Protein AF-A0A8S1EM41-F1 (afdb_monomer_lite)

pLDDT: mean 70.2, std 17.59, range [41.47, 90.94]

Radius of gyration: 24.65 Å; chains: 1; bounding box: 54×23×62 Å

Sequence (75 aa):
MNILIALLHFICLVAMIDAGRRRYEPTRIYERVPVYKIRGPRMLLECREETDCPDDRLCDDGVCLNANELFEKYH

Organism: NCBI:txid2654633

Secondary structure (DSSP, 8-state):
--HHHHHHHHHHHHHHHHHHHT--------TT-------S-----B-SSGGGS-TT-EEETTEEE-HHHHHHHH-

Foldseek 3Di:
DDPVVVVVVVVVVVVVVVVVVPPPPPPPPPPDDPPPPPPDPPPFQFADAQVSEPDPFGQDPRTTHDPVRVVVVVD

Structure (mmCIF, N/CA/C/O backbone):
data_AF-A0A8S1EM41-F1
#
_entry.id   AF-A0A8S1EM41-F1
#
loop_
_atom_site.group_PDB
_atom_site.id
_atom_site.type_symbol
_atom_site.label_atom_id
_atom_site.label_alt_id
_atom_site.label_comp_id
_atom_site.label_asym_id
_atom_site.label_entity_id
_atom_site.label_seq_id
_atom_site.pdbx_PDB_ins_code
_atom_site.Cartn_x
_atom_site.Cartn_y
_atom_site.Cartn_z
_atom_site.occupancy
_atom_site.B_iso_or_equiv
_atom_site.auth_seq_id
_atom_site.auth_comp_id
_atom_site.auth_asym_id
_atom_site.auth_atom_id
_atom_site.pdbx_PDB_model_num
ATOM 1 N N . MET A 1 1 ? 35.927 0.701 -50.359 1.00 56.25 1 MET A N 1
ATOM 2 C CA . MET A 1 1 ? 34.894 0.615 -49.302 1.00 56.25 1 MET A CA 1
ATOM 3 C C . MET A 1 1 ? 35.567 0.121 -48.036 1.00 56.25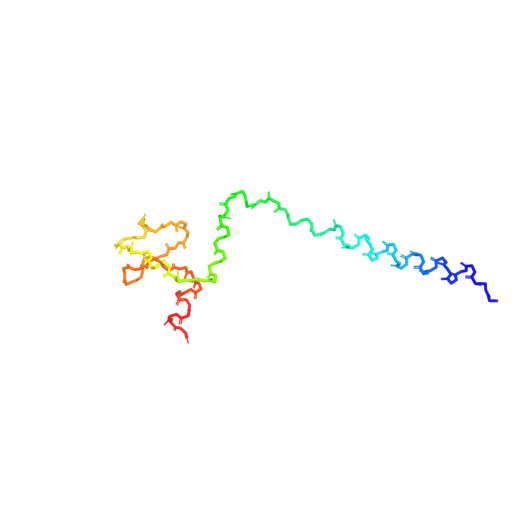 1 MET A C 1
ATOM 5 O O . MET A 1 1 ? 35.963 -1.033 -47.970 1.00 56.25 1 MET A O 1
ATOM 9 N N . ASN A 1 2 ? 35.818 1.027 -47.093 1.00 64.19 2 ASN A N 1
ATOM 10 C CA . ASN A 1 2 ? 36.715 0.777 -45.968 1.00 64.19 2 ASN A CA 1
ATOM 11 C C . ASN A 1 2 ? 35.981 0.033 -44.850 1.00 64.19 2 ASN A C 1
ATOM 13 O O . ASN A 1 2 ? 35.198 0.629 -44.116 1.00 64.19 2 ASN A O 1
ATOM 17 N N . ILE A 1 3 ? 36.284 -1.257 -44.708 1.00 80.88 3 ILE A N 1
ATOM 18 C CA . ILE A 1 3 ? 35.817 -2.146 -43.627 1.00 80.88 3 ILE A CA 1
ATOM 19 C C . ILE A 1 3 ? 36.043 -1.510 -42.242 1.00 80.88 3 ILE A C 1
ATOM 21 O O . ILE A 1 3 ? 35.227 -1.672 -41.338 1.00 80.88 3 ILE A O 1
ATOM 25 N N . LEU A 1 4 ? 37.098 -0.699 -42.109 1.00 78.50 4 LEU A N 1
ATOM 26 C CA . LEU A 1 4 ? 37.410 0.062 -40.901 1.00 78.50 4 LEU A CA 1
ATOM 27 C C . LEU A 1 4 ? 36.280 1.018 -40.477 1.00 78.50 4 LEU A C 1
ATOM 29 O O . LEU A 1 4 ? 36.007 1.146 -39.289 1.00 78.50 4 LEU A O 1
ATOM 33 N N . ILE A 1 5 ? 35.586 1.643 -41.435 1.00 80.25 5 ILE A N 1
ATOM 34 C CA . ILE A 1 5 ? 34.474 2.568 -41.160 1.00 80.25 5 ILE A CA 1
ATOM 35 C C . ILE A 1 5 ? 33.260 1.787 -40.645 1.00 80.25 5 ILE A C 1
ATOM 37 O O . ILE A 1 5 ? 32.635 2.189 -39.667 1.00 80.25 5 ILE A O 1
ATOM 41 N N . ALA A 1 6 ? 32.959 0.634 -41.249 1.00 79.25 6 ALA A N 1
ATOM 42 C CA . ALA A 1 6 ? 31.845 -0.213 -40.822 1.00 79.25 6 ALA A CA 1
ATOM 43 C C . ALA A 1 6 ? 32.043 -0.752 -39.394 1.00 79.25 6 ALA A C 1
ATOM 45 O O . ALA A 1 6 ? 31.104 -0.745 -38.597 1.00 79.25 6 ALA A O 1
ATOM 46 N N . LEU A 1 7 ? 33.271 -1.154 -39.047 1.00 83.00 7 LEU A N 1
ATOM 47 C CA . LEU A 1 7 ? 33.608 -1.611 -37.696 1.00 83.00 7 LEU A CA 1
ATOM 48 C C . LEU A 1 7 ? 33.490 -0.486 -36.660 1.00 83.00 7 LEU A C 1
ATOM 50 O O . LEU A 1 7 ? 32.943 -0.713 -35.583 1.00 83.00 7 LEU A O 1
A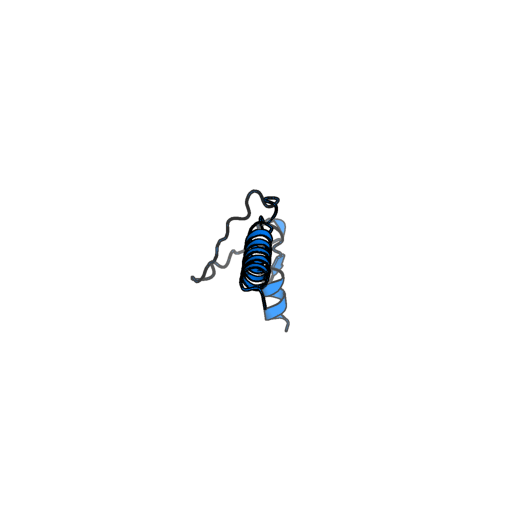TOM 54 N N . LEU A 1 8 ? 33.922 0.735 -36.995 1.00 81.19 8 LEU A N 1
ATOM 55 C CA . LEU A 1 8 ? 33.783 1.896 -36.109 1.00 81.19 8 LEU A CA 1
ATOM 56 C C . LEU A 1 8 ? 32.311 2.219 -35.813 1.00 81.19 8 LEU A C 1
ATOM 58 O O . LEU A 1 8 ? 31.946 2.438 -34.659 1.00 81.19 8 LEU A O 1
ATOM 62 N N . HIS A 1 9 ? 31.453 2.178 -36.836 1.00 83.12 9 HIS A N 1
ATOM 63 C CA . HIS A 1 9 ? 30.013 2.381 -36.665 1.00 83.12 9 HIS A CA 1
ATOM 64 C C . HIS A 1 9 ? 29.369 1.292 -35.799 1.00 83.12 9 HIS A C 1
ATOM 66 O O . HIS A 1 9 ? 28.536 1.603 -34.948 1.00 83.12 9 HIS A O 1
ATOM 72 N N . PHE A 1 10 ? 29.769 0.030 -35.970 1.00 84.56 10 PHE A N 1
ATOM 73 C CA . PHE A 1 10 ? 29.237 -1.074 -35.171 1.00 84.56 10 PHE A CA 1
ATOM 74 C C . PHE A 1 10 ? 29.636 -0.957 -33.693 1.00 84.56 10 PHE A C 1
ATOM 76 O O . PHE A 1 10 ? 28.791 -1.110 -32.812 1.00 84.56 10 PHE A O 1
ATOM 83 N N . ILE A 1 11 ? 30.894 -0.601 -33.412 1.00 83.75 11 ILE A N 1
ATOM 84 C CA . ILE A 1 11 ? 31.382 -0.375 -32.042 1.00 83.75 11 ILE A CA 1
ATOM 85 C C . ILE A 1 11 ? 30.639 0.798 -31.386 1.00 83.75 11 ILE A C 1
ATOM 87 O O . ILE A 1 11 ? 30.208 0.677 -30.239 1.00 83.75 11 ILE A O 1
ATOM 91 N N . CYS A 1 12 ? 30.416 1.902 -32.110 1.00 78.25 12 CYS A N 1
ATOM 92 C CA . CYS A 1 12 ? 29.623 3.027 -31.607 1.00 78.25 12 CYS A CA 1
ATOM 93 C C . CYS A 1 12 ? 28.177 2.626 -31.285 1.00 78.25 12 CYS A C 1
ATOM 95 O O . CYS A 1 12 ? 27.665 3.006 -30.235 1.00 78.25 12 CYS A O 1
ATOM 97 N N . LEU A 1 13 ? 27.523 1.839 -32.145 1.00 78.06 13 LEU A N 1
ATOM 98 C CA . LEU A 1 13 ? 26.155 1.374 -31.894 1.00 78.06 13 LEU A CA 1
ATOM 99 C C . LEU A 1 13 ? 26.076 0.490 -30.641 1.00 78.06 13 LEU A C 1
ATOM 101 O O . LEU A 1 13 ? 25.195 0.694 -29.808 1.00 78.06 13 LEU A O 1
ATOM 105 N N . VAL A 1 14 ? 27.021 -0.437 -30.463 1.00 77.94 14 VAL A N 1
ATOM 106 C CA . VAL A 1 14 ? 27.072 -1.306 -29.275 1.00 77.94 14 VAL A CA 1
ATOM 107 C C . VAL A 1 14 ? 27.352 -0.497 -28.001 1.00 77.94 14 VAL A C 1
ATOM 109 O O . VAL A 1 14 ? 26.694 -0.719 -26.985 1.00 77.94 14 VAL A O 1
ATOM 112 N N . ALA A 1 15 ? 28.247 0.495 -28.056 1.00 70.44 15 ALA A N 1
ATOM 113 C CA . ALA A 1 15 ? 28.541 1.370 -26.918 1.00 70.44 15 ALA A CA 1
ATOM 114 C C . ALA A 1 15 ? 27.324 2.209 -26.480 1.00 70.44 15 ALA A C 1
ATOM 116 O O . ALA A 1 15 ? 27.098 2.395 -25.284 1.00 70.44 15 ALA A O 1
ATOM 117 N N . MET A 1 16 ? 26.510 2.680 -27.431 1.00 66.69 16 MET A N 1
ATOM 118 C CA . MET A 1 16 ? 25.282 3.428 -27.130 1.00 66.69 16 MET A CA 1
ATOM 119 C C . MET A 1 16 ? 24.206 2.540 -26.484 1.00 66.69 16 MET A C 1
ATOM 121 O O . MET A 1 16 ? 23.479 3.001 -25.604 1.00 66.69 16 MET A O 1
ATOM 125 N N . ILE A 1 17 ? 24.130 1.259 -26.866 1.00 64.00 17 ILE A N 1
ATOM 126 C CA . ILE A 1 17 ? 23.216 0.282 -26.249 1.00 64.00 17 ILE A CA 1
ATOM 127 C C . ILE A 1 17 ? 23.630 -0.013 -24.797 1.00 64.00 17 ILE A C 1
ATOM 129 O O . ILE A 1 17 ? 22.772 -0.071 -23.914 1.00 64.00 17 ILE A O 1
ATOM 133 N N . ASP A 1 18 ? 24.930 -0.144 -24.525 1.00 58.88 18 ASP A N 1
ATOM 134 C CA . ASP A 1 18 ? 25.440 -0.441 -23.178 1.00 58.88 18 ASP A CA 1
ATOM 135 C C . ASP A 1 18 ? 25.330 0.778 -22.234 1.00 58.88 18 ASP A C 1
ATOM 137 O O . ASP A 1 18 ? 24.957 0.655 -21.062 1.00 58.88 18 ASP A O 1
ATOM 141 N N . ALA A 1 19 ? 25.524 1.993 -22.766 1.00 58.12 19 ALA A N 1
ATOM 142 C CA . ALA A 1 19 ? 25.285 3.243 -22.038 1.00 58.12 19 ALA A CA 1
ATOM 143 C C . ALA A 1 19 ? 23.798 3.464 -21.694 1.00 58.12 19 ALA A C 1
ATOM 145 O O . ALA A 1 19 ? 23.484 4.036 -20.646 1.00 58.12 19 ALA A O 1
ATOM 146 N N . GLY A 1 20 ? 22.878 2.979 -22.536 1.00 55.00 20 GLY A N 1
ATOM 147 C CA . GLY A 1 20 ? 21.435 3.037 -22.284 1.00 55.00 20 GLY A CA 1
ATOM 148 C C . GLY A 1 20 ? 20.967 2.110 -21.158 1.00 55.00 20 GLY A C 1
ATOM 149 O O . GLY A 1 20 ? 19.951 2.382 -20.520 1.00 55.00 20 GLY A O 1
ATOM 150 N N . ARG A 1 21 ? 21.719 1.043 -20.856 1.00 51.03 21 ARG A N 1
ATOM 151 C CA . ARG A 1 21 ? 21.326 0.028 -19.866 1.00 51.03 21 ARG A CA 1
ATOM 152 C C . ARG A 1 21 ? 21.733 0.364 -18.425 1.00 51.03 21 ARG A C 1
ATOM 154 O O . ARG A 1 21 ? 21.216 -0.250 -17.497 1.00 51.03 21 ARG A O 1
ATOM 161 N N . ARG A 1 22 ? 22.615 1.353 -18.215 1.00 50.31 22 ARG A N 1
ATOM 162 C CA . ARG A 1 22 ? 23.068 1.795 -16.875 1.00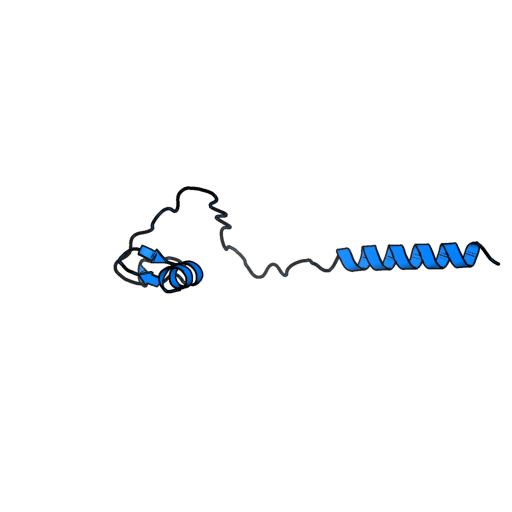 50.31 22 ARG A CA 1
ATOM 163 C C . ARG A 1 22 ? 22.300 2.977 -16.270 1.00 50.31 22 ARG A C 1
ATOM 165 O O . ARG A 1 22 ? 22.645 3.409 -15.178 1.00 50.31 22 ARG A O 1
ATOM 172 N N . ARG A 1 23 ? 21.269 3.514 -16.932 1.00 48.09 23 ARG A N 1
ATOM 173 C CA . ARG A 1 23 ? 20.417 4.588 -16.371 1.00 48.09 23 ARG A CA 1
ATOM 174 C C . ARG A 1 23 ? 18.993 4.141 -16.055 1.00 48.09 23 ARG A C 1
ATOM 176 O O . ARG A 1 23 ? 18.047 4.906 -16.201 1.00 48.09 23 ARG A O 1
ATOM 183 N N . TYR A 1 24 ? 18.847 2.917 -15.572 1.00 42.66 24 TYR A N 1
ATOM 184 C CA . TYR A 1 24 ? 17.687 2.571 -14.758 1.00 42.66 24 TYR A CA 1
ATOM 185 C C . TYR A 1 24 ? 18.180 2.098 -13.397 1.00 42.66 24 TYR A C 1
ATOM 187 O O . TYR A 1 24 ? 18.029 0.948 -13.006 1.00 42.66 24 TYR A O 1
ATOM 195 N N . GLU A 1 25 ? 18.842 3.016 -12.700 1.00 44.41 25 GLU A N 1
ATOM 196 C CA . GLU A 1 25 ? 18.900 2.977 -11.250 1.00 44.41 25 GLU A CA 1
ATOM 197 C C . GLU A 1 25 ? 17.609 3.670 -10.804 1.00 44.41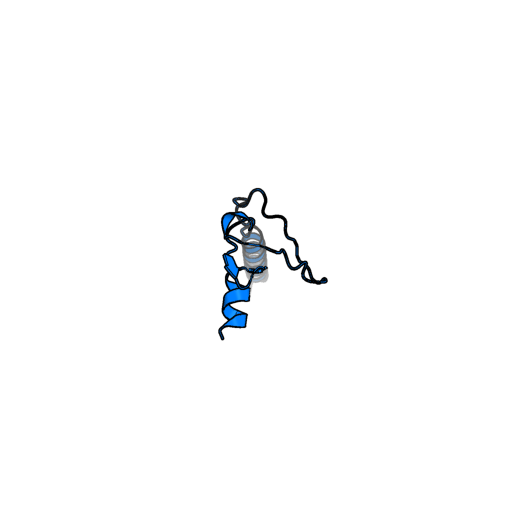 25 GLU A C 1
ATOM 199 O O . GLU A 1 25 ? 17.541 4.901 -10.873 1.00 44.41 25 GLU A O 1
ATOM 204 N N . PRO A 1 26 ? 16.526 2.938 -10.473 1.00 43.47 26 PRO A N 1
ATOM 205 C CA . PRO A 1 26 ? 15.393 3.582 -9.842 1.00 43.47 26 PRO A CA 1
ATOM 206 C C . PRO A 1 26 ? 15.946 4.193 -8.561 1.00 43.47 26 PRO A C 1
ATOM 208 O O . PRO A 1 26 ? 16.480 3.489 -7.701 1.00 43.47 26 PRO A O 1
ATOM 211 N N . THR A 1 27 ? 15.892 5.519 -8.488 1.00 43.41 27 THR A N 1
ATOM 212 C CA . THR A 1 27 ? 16.126 6.300 -7.282 1.00 43.41 27 THR A CA 1
ATOM 213 C C . THR A 1 27 ? 15.549 5.539 -6.095 1.00 43.41 27 THR A C 1
ATOM 215 O O . THR A 1 27 ? 14.332 5.378 -5.994 1.00 43.41 27 THR A O 1
ATOM 218 N N . ARG A 1 28 ? 16.428 5.024 -5.222 1.00 44.16 28 ARG A N 1
ATOM 219 C CA . ARG A 1 28 ? 16.070 4.498 -3.902 1.00 44.16 28 ARG A CA 1
ATOM 220 C C . ARG A 1 28 ? 15.555 5.667 -3.061 1.00 44.16 28 ARG A C 1
ATOM 222 O O . ARG A 1 28 ? 16.261 6.184 -2.209 1.00 44.16 28 ARG A O 1
ATOM 229 N N . ILE A 1 29 ? 14.336 6.102 -3.341 1.00 47.50 29 ILE A N 1
ATOM 230 C CA . ILE A 1 29 ? 13.529 6.959 -2.475 1.00 47.50 29 ILE A CA 1
ATOM 231 C C . ILE A 1 29 ? 12.213 6.218 -2.236 1.00 47.50 29 ILE A C 1
ATOM 233 O O . ILE A 1 29 ? 11.138 6.728 -2.483 1.00 47.50 29 ILE A O 1
ATOM 237 N N . TYR A 1 30 ? 12.331 4.960 -1.817 1.00 45.22 30 TYR A N 1
ATOM 238 C CA . TYR A 1 30 ? 11.316 4.234 -1.058 1.00 45.22 30 TYR A CA 1
ATOM 239 C C . TYR A 1 30 ? 12.096 3.360 -0.086 1.00 45.22 30 TYR A C 1
ATOM 241 O O . TYR A 1 30 ? 12.301 2.159 -0.263 1.00 45.22 30 TYR A O 1
ATOM 249 N N . GLU A 1 31 ? 12.663 4.029 0.907 1.00 44.06 31 GLU A N 1
ATOM 250 C CA . GLU A 1 31 ? 13.103 3.375 2.118 1.00 44.06 31 GLU A CA 1
ATOM 251 C C . GLU A 1 31 ? 11.852 2.769 2.773 1.00 44.06 31 GLU A C 1
ATOM 253 O O . GLU A 1 31 ? 10.985 3.482 3.260 1.00 44.06 31 GLU A O 1
ATOM 258 N N . ARG A 1 32 ? 11.769 1.433 2.711 1.00 46.38 32 ARG A N 1
ATOM 259 C CA . ARG A 1 32 ? 10.791 0.555 3.377 1.00 46.38 32 ARG A CA 1
ATOM 260 C C . ARG A 1 32 ? 9.327 0.684 2.944 1.00 46.38 32 ARG A C 1
ATOM 262 O O . ARG A 1 32 ? 8.469 1.012 3.747 1.00 46.38 32 ARG A O 1
ATOM 269 N N . VAL A 1 33 ? 9.016 0.199 1.744 1.00 43.78 33 VAL A N 1
ATOM 270 C CA . VAL A 1 33 ? 7.747 -0.527 1.569 1.00 43.78 33 VAL A CA 1
ATOM 271 C C . VAL A 1 33 ? 8.102 -2.012 1.508 1.00 43.78 33 VAL A C 1
ATOM 273 O O . VAL A 1 33 ? 8.817 -2.414 0.583 1.00 43.78 33 VAL A O 1
ATOM 276 N N . PRO A 1 34 ? 7.716 -2.845 2.493 1.00 41.47 34 PRO A N 1
ATOM 277 C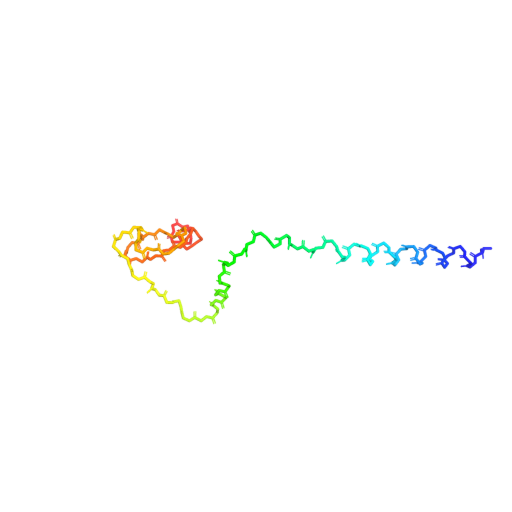 CA . PRO A 1 34 ? 7.912 -4.278 2.367 1.00 41.47 34 PRO A CA 1
ATOM 278 C C . PRO A 1 34 ? 7.121 -4.745 1.146 1.00 41.47 34 PRO A C 1
ATOM 280 O O . PRO A 1 34 ? 5.897 -4.664 1.109 1.00 41.47 34 PRO A O 1
ATOM 283 N N . VAL A 1 35 ? 7.835 -5.222 0.124 1.00 44.66 35 VAL A N 1
ATOM 284 C CA . VAL A 1 35 ? 7.242 -5.884 -1.039 1.00 44.66 35 VAL A CA 1
ATOM 285 C C . VAL A 1 35 ? 6.650 -7.202 -0.556 1.00 44.66 35 VAL A C 1
ATOM 287 O O . VAL A 1 35 ? 7.262 -8.262 -0.684 1.00 44.66 35 VAL A O 1
ATOM 290 N N . TYR A 1 36 ? 5.439 -7.165 -0.010 1.00 48.94 36 TYR A N 1
ATOM 291 C CA . TYR A 1 36 ? 4.617 -8.357 0.048 1.00 48.94 36 TYR A CA 1
ATOM 292 C C . TYR A 1 36 ? 4.001 -8.540 -1.339 1.00 48.94 36 TYR A C 1
ATOM 294 O O . TYR A 1 36 ? 2.868 -8.185 -1.646 1.00 48.94 36 TYR A O 1
ATOM 302 N N . LYS A 1 37 ? 4.807 -9.125 -2.226 1.00 44.09 37 LYS A N 1
ATOM 303 C CA . LYS A 1 37 ? 4.316 -9.799 -3.423 1.00 44.09 37 LYS A CA 1
ATOM 304 C C . LYS A 1 37 ? 3.560 -11.041 -2.953 1.00 44.09 37 LYS A C 1
ATOM 306 O O . LYS A 1 37 ? 4.094 -12.145 -3.001 1.00 44.09 37 LYS A O 1
ATOM 311 N N . ILE A 1 38 ? 2.340 -10.874 -2.453 1.00 47.56 38 ILE A N 1
ATOM 312 C CA . ILE A 1 38 ? 1.527 -12.006 -2.009 1.00 47.56 38 ILE A CA 1
ATOM 313 C C . ILE A 1 38 ? 0.825 -12.582 -3.240 1.00 47.56 38 ILE A C 1
ATOM 315 O O . ILE A 1 38 ? -0.338 -12.314 -3.516 1.00 47.56 38 ILE A O 1
ATOM 319 N N . ARG A 1 39 ? 1.546 -13.414 -3.999 1.00 45.94 39 ARG A N 1
ATOM 320 C CA . ARG A 1 39 ? 0.893 -14.567 -4.634 1.00 45.94 39 ARG A CA 1
ATOM 321 C C . ARG A 1 39 ? 0.706 -15.606 -3.530 1.00 45.94 39 ARG A C 1
ATOM 323 O O . ARG A 1 39 ? 1.561 -16.460 -3.328 1.00 45.94 39 ARG A O 1
ATOM 330 N N . GLY A 1 40 ? -0.356 -15.446 -2.757 1.00 49.66 40 GLY A N 1
ATOM 331 C CA . GLY A 1 40 ? -0.667 -16.221 -1.557 1.00 49.66 40 GLY A CA 1
ATOM 332 C C . GLY A 1 40 ? -2.002 -15.752 -0.968 1.00 49.66 40 GLY A C 1
ATOM 333 O O . GLY A 1 40 ? -2.548 -14.760 -1.455 1.00 49.66 40 GLY A O 1
ATOM 334 N N . PRO A 1 41 ? -2.562 -16.458 0.025 1.00 43.00 41 PRO A N 1
ATOM 335 C CA . PRO A 1 41 ? -3.879 -16.133 0.560 1.00 43.00 41 PRO A CA 1
ATOM 336 C C . PRO A 1 41 ? -3.871 -14.697 1.091 1.00 43.00 41 PRO A C 1
ATOM 338 O O . PRO A 1 41 ? -3.023 -14.341 1.910 1.00 43.00 41 PRO A O 1
ATOM 341 N N . ARG A 1 42 ? -4.783 -13.866 0.570 1.00 57.78 42 ARG A N 1
ATOM 342 C CA . ARG A 1 42 ? -4.990 -12.486 1.017 1.00 57.78 42 ARG A CA 1
ATOM 343 C C . ARG A 1 42 ? -5.311 -12.547 2.512 1.00 57.78 42 ARG A C 1
ATOM 345 O O . ARG A 1 42 ? -6.389 -13.005 2.879 1.00 57.78 42 ARG A O 1
ATOM 352 N N . MET A 1 43 ? -4.364 -12.166 3.370 1.00 57.53 43 MET A N 1
ATOM 353 C CA . MET A 1 43 ? -4.666 -11.918 4.779 1.00 57.53 43 MET A CA 1
ATOM 354 C C . MET A 1 43 ? -5.594 -10.706 4.802 1.00 57.53 43 MET A C 1
ATOM 356 O O . MET A 1 43 ? -5.146 -9.577 4.614 1.00 57.53 43 MET A O 1
ATOM 360 N N . LEU A 1 44 ? -6.893 -10.976 4.927 1.00 67.62 44 LEU A N 1
ATOM 361 C CA . LEU A 1 44 ? -7.915 -9.973 5.187 1.00 67.62 44 LEU A CA 1
ATOM 362 C C . LEU A 1 44 ? -7.590 -9.372 6.552 1.00 67.62 44 LEU A C 1
ATOM 364 O O . LEU A 1 44 ? -7.688 -10.052 7.572 1.00 67.62 44 LEU A O 1
ATOM 368 N N . LEU A 1 45 ? -7.103 -8.137 6.540 1.00 81.44 45 LEU A N 1
ATOM 369 C CA . LEU A 1 45 ? -6.857 -7.382 7.754 1.00 81.44 45 LEU A CA 1
ATOM 370 C C . LEU A 1 45 ? -8.165 -6.697 8.137 1.00 81.44 45 LEU A C 1
ATOM 372 O O . LEU A 1 45 ? -8.661 -5.872 7.371 1.00 81.44 45 LEU A O 1
ATOM 376 N N . GLU A 1 46 ? -8.722 -7.085 9.280 1.00 88.44 46 GLU A N 1
ATOM 377 C CA . GLU A 1 46 ? -9.957 -6.502 9.796 1.00 88.44 46 GLU A CA 1
ATOM 378 C C . GLU A 1 46 ? -9.712 -5.101 10.367 1.00 88.44 46 GLU A C 1
ATOM 380 O O . GLU A 1 46 ? -8.655 -4.832 10.941 1.00 88.44 46 GLU A O 1
ATOM 385 N N . CYS A 1 47 ? -10.703 -4.225 10.235 1.00 89.69 47 CYS A N 1
ATOM 386 C CA . CYS A 1 47 ? -10.674 -2.858 10.746 1.00 89.69 47 CYS A CA 1
ATOM 387 C C . CYS A 1 47 ? -12.054 -2.416 11.239 1.00 89.69 47 CYS A C 1
ATOM 389 O O . CYS A 1 47 ? -13.081 -2.997 10.883 1.00 89.69 47 CYS A O 1
ATOM 391 N N . ARG A 1 48 ? -12.087 -1.375 12.071 1.00 90.94 48 ARG A N 1
ATOM 392 C CA . ARG A 1 48 ? -13.308 -0.633 12.424 1.00 90.94 48 ARG A CA 1
ATOM 393 C C . ARG A 1 48 ? -13.251 0.802 11.928 1.00 90.94 48 ARG A C 1
ATOM 395 O O . ARG A 1 48 ? -14.288 1.363 11.585 1.00 90.94 48 ARG A O 1
ATOM 402 N N . GLU A 1 49 ? -12.056 1.372 11.899 1.00 87.25 49 GLU A N 1
ATOM 403 C CA . GLU A 1 49 ? -11.775 2.725 11.437 1.00 87.25 49 GLU A CA 1
ATOM 404 C C . GLU A 1 49 ? -10.500 2.756 10.584 1.00 87.25 49 GLU A C 1
ATOM 406 O O . GLU A 1 49 ? -9.695 1.828 10.597 1.00 87.25 49 GLU A O 1
ATOM 411 N N . GLU A 1 50 ? -10.312 3.825 9.808 1.00 84.62 50 GLU A N 1
ATOM 412 C CA . GLU A 1 50 ? -9.169 3.958 8.891 1.00 84.62 50 GLU A CA 1
ATOM 413 C C . GLU A 1 50 ? -7.819 3.925 9.622 1.00 84.62 50 GLU A C 1
ATOM 415 O O . GLU A 1 50 ? -6.837 3.434 9.076 1.00 84.62 50 GLU A O 1
ATOM 420 N N . THR A 1 51 ? -7.768 4.368 10.882 1.00 87.12 51 THR A N 1
ATOM 421 C CA . THR A 1 51 ? -6.553 4.331 11.712 1.00 87.12 51 THR A CA 1
ATOM 422 C C . THR A 1 51 ? -6.115 2.922 12.105 1.00 87.12 51 THR A C 1
ATOM 424 O O . THR A 1 51 ? -4.958 2.741 12.485 1.00 87.12 51 THR A O 1
ATOM 427 N N . ASP A 1 52 ? -7.003 1.926 12.011 1.00 87.75 52 ASP A N 1
ATOM 428 C CA . ASP A 1 52 ? -6.649 0.516 12.212 1.00 87.75 52 ASP A CA 1
ATOM 429 C C . ASP A 1 52 ? -5.851 -0.042 11.024 1.00 87.75 52 ASP A C 1
ATOM 431 O O . ASP A 1 52 ? -5.161 -1.060 11.142 1.00 87.75 52 ASP A O 1
ATOM 435 N N . CYS A 1 53 ? -5.952 0.612 9.865 1.00 84.69 53 CYS A N 1
ATOM 436 C CA . CYS A 1 53 ? -5.319 0.173 8.640 1.00 84.69 53 CYS A CA 1
ATOM 437 C C . CYS A 1 53 ? -3.903 0.755 8.506 1.00 84.69 53 CYS A C 1
ATOM 439 O O . CYS A 1 53 ? -3.695 1.954 8.684 1.00 84.69 53 CYS A O 1
ATOM 441 N N . PRO A 1 54 ? -2.900 -0.076 8.175 1.00 85.50 54 PRO A N 1
ATOM 442 C CA . PRO A 1 54 ? -1.557 0.403 7.900 1.00 85.50 54 PRO A CA 1
ATOM 443 C C . PRO A 1 54 ? -1.497 1.099 6.536 1.00 85.50 54 PRO A C 1
ATOM 445 O O . PRO A 1 54 ? -2.204 0.717 5.599 1.00 85.50 54 PRO A O 1
ATOM 448 N N . ASP A 1 55 ? -0.553 2.032 6.415 1.00 84.38 55 ASP A N 1
ATOM 449 C CA . ASP A 1 55 ? -0.265 2.787 5.191 1.00 84.38 55 ASP A CA 1
ATOM 450 C C . ASP A 1 55 ? -1.484 3.601 4.698 1.00 84.38 55 ASP A C 1
ATOM 452 O O . ASP A 1 55 ? -2.294 4.070 5.491 1.00 84.38 55 ASP A O 1
ATOM 456 N N . ASP A 1 56 ? -1.614 3.776 3.381 1.00 83.31 56 ASP A N 1
ATOM 457 C CA . ASP A 1 56 ? -2.690 4.536 2.730 1.00 83.31 56 ASP A CA 1
ATOM 458 C C . ASP A 1 56 ? -3.927 3.660 2.427 1.00 83.31 56 ASP A C 1
ATOM 460 O O . ASP A 1 56 ? -4.562 3.785 1.374 1.00 83.31 56 ASP A O 1
ATOM 464 N N . ARG A 1 57 ? -4.227 2.688 3.294 1.00 88.12 57 ARG A N 1
ATOM 465 C CA . ARG A 1 57 ? -5.379 1.787 3.132 1.00 88.12 57 ARG A CA 1
ATOM 466 C C . ARG A 1 57 ? -6.620 2.368 3.799 1.00 88.12 57 ARG A C 1
ATOM 468 O O . ARG A 1 57 ? -6.528 3.012 4.836 1.00 88.12 57 ARG A O 1
ATOM 475 N N . LEU A 1 58 ? -7.784 2.077 3.226 1.00 89.50 58 LEU A N 1
ATOM 476 C CA . LEU A 1 58 ? -9.076 2.525 3.739 1.00 89.50 58 LEU A CA 1
ATOM 477 C C . LEU A 1 58 ? -9.840 1.349 4.340 1.00 89.50 58 LEU A C 1
ATOM 479 O O . LEU A 1 58 ? -9.762 0.225 3.837 1.00 89.50 58 LEU A O 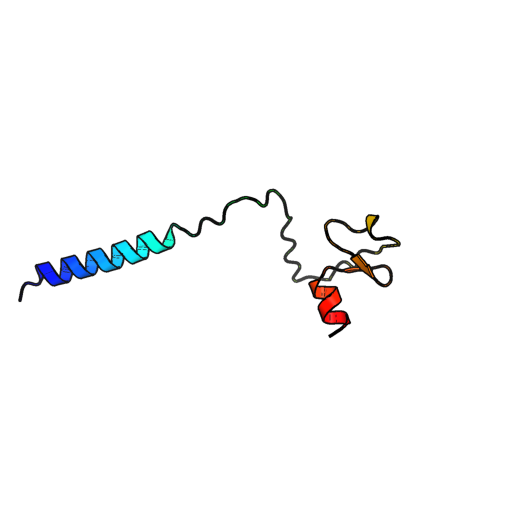1
ATOM 483 N N . CYS A 1 59 ? -10.581 1.622 5.411 1.00 89.00 59 CYS A N 1
ATOM 484 C CA . CYS A 1 59 ? -11.446 0.629 6.025 1.00 89.00 59 CYS A CA 1
ATOM 485 C C . CYS A 1 59 ? -12.789 0.581 5.291 1.00 89.00 59 CYS A C 1
ATOM 487 O O . CYS A 1 59 ? -13.553 1.544 5.327 1.00 89.00 59 CYS A O 1
ATOM 489 N N . ASP A 1 60 ? -13.077 -0.540 4.635 1.00 89.25 60 ASP A N 1
ATOM 490 C CA . ASP A 1 60 ? -14.295 -0.745 3.851 1.00 89.25 60 ASP A CA 1
ATOM 491 C C . ASP A 1 60 ? -14.910 -2.103 4.219 1.00 89.25 60 ASP A C 1
ATOM 493 O O . ASP A 1 60 ? -14.253 -3.141 4.153 1.00 89.25 60 ASP A O 1
ATOM 497 N N . ASP A 1 61 ? -16.160 -2.089 4.693 1.00 90.62 61 ASP A N 1
ATOM 498 C CA . ASP A 1 61 ? -16.864 -3.257 5.254 1.00 90.62 61 ASP A CA 1
ATOM 499 C C . ASP A 1 61 ? -16.060 -4.043 6.308 1.00 90.62 61 ASP A C 1
ATOM 501 O O . ASP A 1 61 ? -16.124 -5.270 6.404 1.00 90.62 61 ASP A O 1
ATOM 505 N N . GLY A 1 62 ? -15.299 -3.317 7.126 1.00 88.69 62 GLY A N 1
ATOM 506 C CA . GLY A 1 62 ? -14.486 -3.898 8.187 1.00 88.69 62 GLY A CA 1
ATOM 507 C C . GLY A 1 62 ? -13.222 -4.597 7.694 1.00 88.69 62 GLY A C 1
ATOM 508 O O . GLY A 1 62 ? -12.640 -5.385 8.436 1.00 88.69 62 GLY A O 1
ATOM 509 N N . VAL A 1 63 ? -12.787 -4.317 6.461 1.00 90.31 63 VAL A N 1
ATOM 510 C CA . VAL A 1 63 ? -11.546 -4.825 5.869 1.00 90.31 63 VAL A CA 1
ATOM 511 C C . VAL A 1 63 ? -10.704 -3.669 5.329 1.00 90.31 63 VAL A C 1
ATOM 513 O O . VAL A 1 63 ? -11.207 -2.773 4.656 1.00 90.31 63 VAL A O 1
ATOM 516 N N . CYS A 1 64 ? -9.397 -3.707 5.580 1.00 88.56 64 CYS A N 1
ATOM 517 C CA . CYS A 1 64 ? -8.460 -2.736 5.021 1.00 88.56 64 CYS A CA 1
ATOM 518 C C . CYS A 1 64 ? -8.180 -3.015 3.541 1.00 88.56 64 CYS A C 1
ATOM 520 O O . CYS A 1 64 ? -7.426 -3.944 3.217 1.00 88.56 64 CYS A O 1
ATOM 522 N N . LEU A 1 65 ? -8.711 -2.170 2.660 1.00 87.06 65 LEU A N 1
ATOM 523 C CA . LEU A 1 65 ? -8.522 -2.241 1.213 1.00 87.06 65 LEU A CA 1
ATOM 524 C C . LEU A 1 65 ? -7.577 -1.143 0.722 1.00 87.06 65 LEU A C 1
ATOM 526 O O . LEU A 1 65 ? -7.572 -0.017 1.223 1.00 87.06 65 LEU A O 1
ATOM 530 N N . ASN A 1 66 ? -6.770 -1.460 -0.288 1.00 87.81 66 ASN A N 1
ATOM 531 C CA . ASN A 1 66 ? -6.031 -0.441 -1.036 1.00 87.81 66 ASN A CA 1
ATOM 532 C C . ASN A 1 66 ? -6.882 0.145 -2.181 1.00 87.81 66 ASN A C 1
ATOM 534 O O . ASN A 1 66 ? -7.905 -0.416 -2.568 1.00 87.81 66 ASN A O 1
ATOM 538 N N . ALA A 1 67 ? -6.426 1.254 -2.771 1.00 82.25 67 ALA A N 1
ATOM 539 C CA . ALA A 1 67 ? -7.141 1.934 -3.853 1.00 82.25 67 ALA A CA 1
ATOM 540 C C . ALA A 1 67 ? -7.474 1.028 -5.058 1.00 82.25 67 ALA A C 1
ATOM 542 O O . ALA A 1 67 ? -8.522 1.199 -5.675 1.00 82.25 67 ALA A O 1
ATOM 543 N N . ASN A 1 68 ? -6.622 0.046 -5.377 1.00 82.44 68 ASN A N 1
ATOM 544 C CA . ASN A 1 68 ? -6.890 -0.900 -6.463 1.00 82.44 68 ASN A CA 1
ATOM 545 C C . ASN A 1 68 ? -7.994 -1.898 -6.084 1.00 82.44 68 ASN A C 1
ATOM 547 O O . ASN A 1 68 ? -8.839 -2.206 -6.914 1.00 82.44 68 ASN A O 1
ATOM 551 N N . GLU A 1 69 ? -8.004 -2.391 -4.844 1.00 84.94 69 GLU A N 1
ATOM 552 C CA . GLU A 1 69 ? -9.025 -3.321 -4.341 1.00 84.94 69 GLU A CA 1
ATOM 553 C C . GLU A 1 69 ? -10.391 -2.639 -4.206 1.00 84.94 69 GLU A C 1
ATOM 555 O O . GLU A 1 69 ? -11.413 -3.229 -4.552 1.00 84.94 69 GLU A O 1
ATOM 560 N N . LEU A 1 70 ? -10.407 -1.375 -3.776 1.00 82.75 70 LEU A N 1
ATOM 561 C CA . LEU A 1 70 ? -11.601 -0.533 -3.827 1.00 82.75 70 LEU A CA 1
ATOM 562 C C . LEU A 1 70 ? -12.082 -0.349 -5.269 1.00 82.75 70 LEU A C 1
ATOM 564 O O . LEU A 1 70 ? -13.263 -0.535 -5.544 1.00 82.75 70 LEU A O 1
ATOM 568 N N . PHE A 1 71 ? -11.184 -0.044 -6.208 1.00 84.56 71 PHE A N 1
ATOM 569 C CA . PHE A 1 71 ? -11.560 0.092 -7.614 1.00 84.56 71 PHE A CA 1
ATOM 570 C C . PHE A 1 71 ? -12.174 -1.204 -8.170 1.00 84.56 71 PHE A C 1
ATOM 572 O O . PHE A 1 71 ? -13.253 -1.147 -8.741 1.00 84.56 71 PHE A O 1
ATOM 579 N N . GLU A 1 72 ? -11.565 -2.370 -7.933 1.00 84.31 72 GLU A N 1
ATOM 580 C CA . GLU A 1 72 ? -12.116 -3.674 -8.352 1.00 84.31 72 GLU A CA 1
ATOM 581 C C . GLU A 1 72 ? -13.462 -4.023 -7.692 1.00 84.31 72 GLU A C 1
ATOM 583 O O . GLU A 1 72 ? -14.237 -4.792 -8.253 1.00 84.31 72 GLU A O 1
ATOM 588 N N . LYS A 1 73 ? -13.753 -3.503 -6.493 1.00 79.19 73 LYS A N 1
ATOM 589 C CA . LYS A 1 73 ? -15.032 -3.753 -5.810 1.00 79.19 73 LYS A CA 1
ATOM 590 C C . LYS A 1 73 ? -16.187 -2.964 -6.433 1.00 79.19 73 LYS A C 1
ATOM 592 O O . LYS A 1 73 ? -17.320 -3.446 -6.436 1.00 79.19 73 LYS A O 1
ATOM 597 N N . TYR A 1 74 ? -15.913 -1.755 -6.918 1.00 78.50 74 TYR A N 1
ATOM 598 C CA . TYR A 1 74 ? -16.932 -0.817 -7.402 1.00 78.50 74 TYR A CA 1
ATOM 599 C C . TYR A 1 74 ? -17.030 -0.724 -8.939 1.00 78.50 74 TYR A C 1
ATOM 601 O O . TYR A 1 74 ? -17.932 -0.041 -9.429 1.00 78.50 74 TYR A O 1
ATOM 609 N N . HIS A 1 75 ? -16.149 -1.393 -9.692 1.00 77.00 75 HIS A N 1
ATOM 610 C CA . HIS A 1 75 ? -16.106 -1.400 -11.164 1.00 77.00 75 HIS A CA 1
ATOM 611 C C . HIS A 1 75 ? -16.126 -2.814 -11.748 1.00 77.00 75 HIS A C 1
ATOM 613 O O . HIS A 1 75 ? -16.729 -2.967 -12.837 1.00 77.00 75 HIS A O 1
#